Protein AF-A0A2A7MNN9-F1 (afdb_monomer_lite)

Sequence (83 aa):
MYAAASGGAQGEVDRLPPGFGNVTGGLIESIVLSNTRKFADAAAAAGVPVAFVVRPEGSHTWGLFESEVQESWNTVIGPALGA

Organism: Mycolicibacterium agri (NCBI:txid36811)

Structure (mmCIF, N/CA/C/O backbone):
data_AF-A0A2A7MNN9-F1
#
_entry.id   AF-A0A2A7MNN9-F1
#
loop_
_atom_site.group_PDB
_atom_site.id
_atom_site.type_symbol
_atom_site.label_atom_id
_atom_site.label_alt_id
_atom_site.label_comp_id
_atom_site.label_asym_id
_atom_site.label_entity_id
_atom_site.label_seq_id
_atom_site.pdbx_PDB_ins_code
_atom_site.Cartn_x
_atom_site.Cartn_y
_atom_site.Cartn_z
_atom_site.occupancy
_atom_site.B_iso_or_equiv
_atom_site.auth_seq_id
_atom_site.auth_comp_id
_atom_site.auth_asym_id
_atom_site.auth_atom_id
_atom_site.pdbx_PDB_model_num
ATOM 1 N N . MET A 1 1 ? -6.017 1.116 11.675 1.00 91.06 1 MET A N 1
ATOM 2 C CA . MET A 1 1 ? -4.784 1.623 11.020 1.00 91.06 1 MET A CA 1
ATOM 3 C C . MET A 1 1 ? -4.642 0.969 9.653 1.00 91.06 1 MET A C 1
ATOM 5 O O . MET A 1 1 ? -5.111 -0.151 9.513 1.00 91.06 1 MET A O 1
ATOM 9 N N . TYR A 1 2 ? -4.022 1.634 8.677 1.00 97.12 2 TYR A N 1
ATOM 10 C CA . TYR A 1 2 ? -3.666 1.046 7.381 1.00 97.12 2 TYR A CA 1
ATOM 11 C C . TYR A 1 2 ? -2.153 0.813 7.317 1.00 97.12 2 TYR A C 1
ATOM 13 O O . TYR A 1 2 ? -1.392 1.698 7.711 1.00 97.12 2 TYR A O 1
ATOM 21 N N . ALA A 1 3 ? -1.728 -0.357 6.849 1.00 97.31 3 ALA A N 1
ATOM 22 C CA . ALA A 1 3 ? -0.330 -0.667 6.570 1.00 97.31 3 ALA A CA 1
ATOM 23 C C . ALA A 1 3 ? -0.260 -1.483 5.279 1.00 97.31 3 ALA A C 1
ATOM 25 O O . ALA A 1 3 ? -0.984 -2.466 5.139 1.00 97.31 3 ALA A O 1
ATOM 26 N N . ALA A 1 4 ? 0.607 -1.098 4.349 1.00 97.44 4 ALA A N 1
ATOM 27 C CA . ALA A 1 4 ? 0.766 -1.799 3.085 1.00 97.44 4 ALA A CA 1
ATOM 28 C C . ALA A 1 4 ? 2.233 -2.080 2.773 1.00 97.44 4 ALA A C 1
ATOM 30 O O . ALA A 1 4 ? 3.136 -1.473 3.355 1.00 97.44 4 ALA A O 1
ATOM 31 N N . ALA A 1 5 ? 2.444 -3.075 1.921 1.00 97.56 5 ALA A N 1
ATOM 32 C CA . ALA A 1 5 ? 3.729 -3.398 1.323 1.00 97.56 5 ALA A CA 1
ATOM 33 C C . ALA A 1 5 ? 3.513 -4.180 0.024 1.00 97.56 5 ALA A C 1
ATOM 35 O O . ALA A 1 5 ? 2.458 -4.795 -0.172 1.00 97.56 5 ALA A O 1
ATOM 36 N N . SER A 1 6 ? 4.537 -4.236 -0.822 1.00 96.75 6 SER A N 1
ATOM 37 C CA . SER A 1 6 ? 4.517 -5.021 -2.054 1.00 96.75 6 SER A CA 1
ATOM 38 C C . SER A 1 6 ? 5.448 -6.239 -2.011 1.00 96.75 6 SER A C 1
ATOM 40 O O . SER A 1 6 ? 6.419 -6.295 -1.257 1.00 96.75 6 SER A O 1
ATOM 42 N N . GLY A 1 7 ? 5.172 -7.227 -2.867 1.00 93.19 7 GLY A N 1
ATOM 43 C CA . GLY A 1 7 ? 6.077 -8.336 -3.177 1.00 93.19 7 GL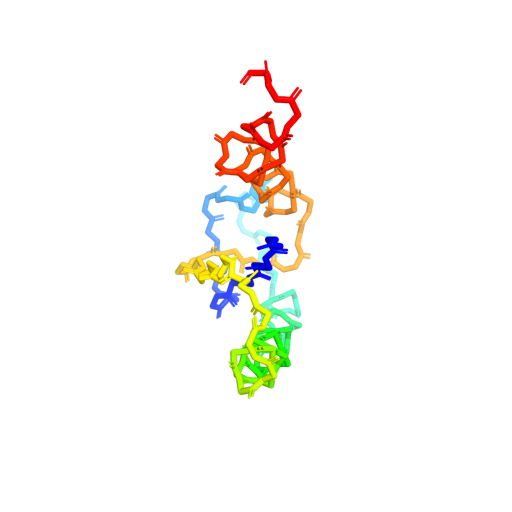Y A CA 1
ATOM 44 C C . GLY A 1 7 ? 7.381 -7.921 -3.877 1.00 93.19 7 GLY A C 1
ATOM 45 O O . GLY A 1 7 ? 8.301 -8.732 -3.962 1.00 93.19 7 GLY A O 1
ATOM 46 N N . GLY A 1 8 ? 7.488 -6.680 -4.363 1.00 93.38 8 GLY A N 1
ATOM 47 C CA . GLY A 1 8 ? 8.721 -6.106 -4.914 1.00 93.38 8 GLY A CA 1
ATOM 48 C C . GLY A 1 8 ? 8.945 -6.338 -6.410 1.00 93.38 8 GLY A C 1
ATOM 49 O O . GLY A 1 8 ? 9.832 -5.721 -7.001 1.00 93.38 8 GLY A O 1
ATOM 50 N N . ALA A 1 9 ? 8.157 -7.195 -7.058 1.00 94.12 9 ALA A N 1
ATOM 51 C CA . ALA A 1 9 ? 8.215 -7.337 -8.509 1.00 94.12 9 ALA A CA 1
ATOM 52 C C . ALA A 1 9 ? 7.684 -6.059 -9.173 1.00 94.12 9 ALA A C 1
ATOM 54 O O . ALA A 1 9 ? 6.566 -5.641 -8.882 1.00 94.12 9 ALA A O 1
ATOM 55 N N . GLN A 1 10 ? 8.477 -5.444 -10.057 1.00 94.88 10 GLN A N 1
ATOM 56 C CA . GLN A 1 10 ? 8.020 -4.290 -10.832 1.00 94.88 10 GLN A CA 1
ATOM 57 C C . GLN A 1 10 ? 6.785 -4.681 -11.661 1.00 94.88 10 GLN A C 1
ATOM 59 O O . GLN A 1 10 ? 6.829 -5.677 -12.383 1.00 94.88 10 GLN A O 1
ATOM 64 N N . GLY A 1 11 ? 5.734 -3.868 -11.598 1.00 94.50 11 GLY A N 1
ATOM 65 C CA . GLY A 1 11 ? 4.479 -4.065 -12.320 1.00 94.50 11 GLY A CA 1
ATOM 66 C C . 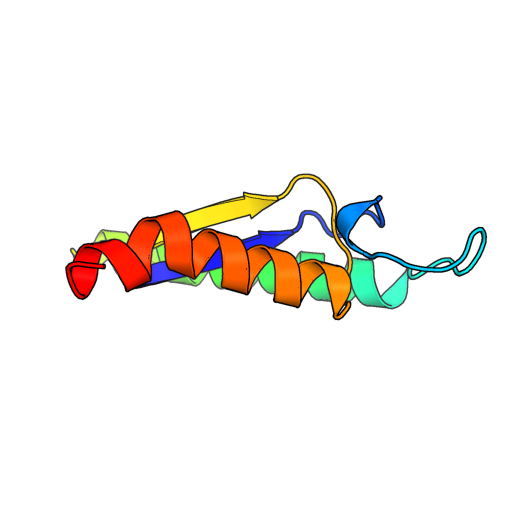GLY A 1 11 ? 3.882 -2.759 -12.838 1.00 94.50 11 GLY A C 1
ATOM 67 O O . GLY A 1 11 ? 4.511 -1.699 -12.801 1.00 94.50 11 GLY A O 1
ATOM 68 N N . GLU A 1 12 ? 2.642 -2.814 -13.322 1.00 95.25 12 GLU A N 1
ATOM 69 C CA . GLU A 1 12 ? 1.957 -1.635 -13.883 1.00 95.25 12 GLU A CA 1
ATOM 70 C C . GLU A 1 12 ? 1.763 -0.515 -12.851 1.00 95.25 12 GLU A C 1
ATOM 72 O O . GLU A 1 12 ? 1.835 0.670 -13.187 1.00 95.25 12 GLU A O 1
ATOM 77 N N . VAL A 1 13 ? 1.578 -0.885 -11.579 1.00 95.81 13 VAL A N 1
ATOM 78 C CA . VAL A 1 13 ? 1.387 0.060 -10.470 1.00 95.81 13 VAL A CA 1
ATOM 79 C C . VAL A 1 13 ? 2.577 1.009 -10.298 1.00 95.81 13 VAL A C 1
ATOM 81 O O . VAL A 1 13 ? 2.394 2.141 -9.861 1.00 95.81 13 VAL A O 1
ATOM 84 N N . ASP A 1 14 ? 3.781 0.596 -10.703 1.00 97.00 14 ASP A N 1
ATOM 85 C CA . ASP A 1 14 ? 4.995 1.408 -10.597 1.00 97.00 14 ASP A CA 1
ATOM 86 C C . ASP A 1 14 ? 5.016 2.613 -11.538 1.00 97.00 14 ASP A C 1
ATOM 88 O O . ASP A 1 14 ? 5.745 3.576 -11.288 1.00 97.00 14 ASP A O 1
ATOM 92 N N . ARG A 1 15 ? 4.234 2.568 -12.628 1.00 96.31 15 ARG A N 1
ATOM 93 C CA . ARG A 1 15 ? 4.157 3.623 -13.658 1.00 96.31 15 ARG A CA 1
ATOM 94 C C . ARG A 1 15 ? 5.529 4.030 -14.219 1.00 96.31 15 ARG A C 1
ATOM 96 O O . ARG A 1 15 ? 5.767 5.195 -14.537 1.00 96.31 15 ARG A O 1
ATOM 103 N N . LEU A 1 16 ? 6.440 3.067 -14.345 1.00 95.75 16 LEU A N 1
ATOM 104 C CA . LEU A 1 16 ? 7.779 3.283 -14.892 1.00 95.75 16 LEU A CA 1
ATOM 105 C C . LEU A 1 16 ? 7.798 3.142 -16.423 1.00 95.75 16 LEU A C 1
ATOM 107 O O . LEU A 1 16 ? 7.019 2.363 -16.978 1.00 95.75 16 LEU A O 1
ATOM 111 N N . PRO A 1 17 ? 8.717 3.835 -17.123 1.00 94.75 17 PRO A N 1
ATOM 112 C CA . PRO A 1 17 ? 8.912 3.636 -18.553 1.00 94.75 17 PRO A CA 1
ATOM 113 C C . PRO A 1 17 ? 9.258 2.176 -18.897 1.00 94.75 17 PRO A C 1
ATOM 115 O O . PRO A 1 17 ? 9.946 1.502 -18.119 1.00 94.75 17 PRO A O 1
ATOM 118 N N . PRO A 1 18 ? 8.858 1.688 -20.085 1.00 91.25 18 PRO A N 1
ATOM 119 C CA . PRO A 1 18 ? 9.261 0.370 -20.559 1.00 91.25 18 PRO A CA 1
ATOM 120 C C . PRO A 1 18 ? 10.785 0.197 -20.526 1.00 91.25 18 PRO A C 1
ATOM 122 O O . PRO A 1 18 ? 11.528 1.065 -20.981 1.00 91.25 18 PRO A O 1
ATOM 125 N N . GLY A 1 19 ? 11.253 -0.930 -19.986 1.00 89.50 19 GLY A N 1
ATOM 126 C CA . GLY A 1 19 ? 12.680 -1.263 -19.920 1.00 89.50 19 GLY A CA 1
ATOM 127 C C . GLY A 1 19 ? 13.477 -0.591 -18.794 1.00 89.50 19 GLY A C 1
ATOM 128 O O . GLY A 1 19 ? 14.683 -0.801 -18.733 1.00 89.50 19 GLY A O 1
ATOM 129 N N . PHE A 1 20 ? 12.843 0.173 -17.893 1.00 92.38 20 PHE A N 1
ATOM 130 C CA . PHE A 1 20 ? 13.548 0.858 -16.798 1.00 92.38 20 PHE A CA 1
ATOM 131 C C . PHE A 1 20 ? 14.296 -0.101 -15.849 1.00 92.38 20 PHE A C 1
ATOM 133 O O . PHE A 1 20 ? 15.426 0.180 -15.466 1.00 92.38 20 PHE A O 1
ATOM 140 N N . GLY A 1 21 ? 13.681 -1.234 -15.487 1.00 88.12 21 GLY A N 1
ATOM 141 C CA . GLY A 1 21 ? 14.302 -2.287 -14.675 1.00 88.12 21 GLY A CA 1
ATOM 142 C C . GLY A 1 21 ? 14.659 -1.865 -13.242 1.00 88.12 21 GLY A C 1
ATOM 143 O O . GLY A 1 21 ? 15.832 -1.704 -12.911 1.00 88.12 21 GLY A O 1
ATOM 144 N N . ASN A 1 22 ? 13.669 -1.743 -12.352 1.00 91.88 22 ASN A N 1
ATOM 145 C CA . ASN A 1 22 ? 13.871 -1.282 -10.970 1.00 91.88 22 ASN A CA 1
ATOM 146 C C . ASN A 1 22 ? 14.205 -2.405 -9.963 1.00 91.88 22 ASN A C 1
ATOM 148 O O . ASN A 1 22 ? 13.495 -2.622 -8.979 1.00 91.88 22 ASN A O 1
ATOM 152 N N . VAL A 1 23 ? 15.308 -3.124 -10.185 1.00 93.88 23 VAL A N 1
ATOM 153 C CA . VAL A 1 23 ? 15.714 -4.255 -9.321 1.00 93.88 23 VAL A CA 1
ATOM 154 C C . VAL A 1 23 ? 15.954 -3.816 -7.872 1.00 93.88 23 VAL A C 1
ATOM 156 O O . VAL A 1 23 ? 15.502 -4.476 -6.937 1.00 93.88 23 VAL A O 1
ATOM 159 N N . THR A 1 24 ? 16.625 -2.678 -7.671 1.00 95.44 24 THR A N 1
ATOM 160 C CA . THR A 1 24 ? 16.893 -2.136 -6.330 1.00 95.44 24 THR A CA 1
ATOM 161 C C . THR A 1 24 ? 15.602 -1.796 -5.592 1.00 95.44 24 THR A C 1
ATOM 163 O O . THR A 1 24 ? 15.475 -2.123 -4.414 1.00 95.44 24 THR A O 1
ATOM 166 N N . GLY A 1 25 ? 14.620 -1.195 -6.274 1.00 95.44 25 GLY A N 1
ATOM 167 C CA . GLY A 1 25 ? 13.317 -0.920 -5.674 1.00 95.44 25 GLY A CA 1
ATOM 168 C C . GLY A 1 25 ? 12.584 -2.190 -5.251 1.00 95.44 25 GLY A C 1
ATOM 169 O O . GLY A 1 25 ? 11.942 -2.195 -4.206 1.00 95.44 25 GLY A O 1
ATOM 170 N N . GLY A 1 26 ? 12.719 -3.282 -6.005 1.00 95.19 26 GLY A N 1
ATOM 171 C CA . GLY A 1 26 ? 12.149 -4.570 -5.612 1.00 95.19 26 GLY A CA 1
ATOM 172 C C . GLY A 1 26 ? 12.801 -5.180 -4.371 1.00 95.19 26 GLY A C 1
ATOM 173 O O . GLY A 1 26 ? 12.111 -5.693 -3.490 1.00 95.19 26 GLY A O 1
ATOM 174 N N . LEU A 1 27 ? 14.128 -5.062 -4.245 1.00 96.12 27 LEU A N 1
ATOM 175 C CA . LEU A 1 27 ? 14.849 -5.494 -3.042 1.00 96.12 27 LEU A CA 1
ATOM 176 C C . LEU A 1 27 ? 14.415 -4.705 -1.800 1.00 96.12 27 LEU A C 1
ATOM 178 O O . LEU A 1 27 ? 14.237 -5.294 -0.733 1.00 96.12 27 LEU A O 1
ATOM 182 N N . ILE A 1 28 ? 14.223 -3.390 -1.939 1.00 97.19 28 ILE A N 1
ATOM 183 C CA . ILE A 1 28 ? 13.729 -2.543 -0.847 1.00 97.19 28 ILE A CA 1
ATOM 184 C C . ILE A 1 28 ? 12.329 -2.997 -0.424 1.00 97.19 28 ILE A C 1
ATOM 186 O O . ILE A 1 28 ? 12.112 -3.227 0.765 1.00 97.19 28 ILE A O 1
ATOM 190 N N . GLU A 1 29 ? 11.411 -3.209 -1.368 1.00 96.94 29 GLU A N 1
ATOM 191 C CA . GLU A 1 29 ? 10.049 -3.658 -1.049 1.00 96.94 29 GLU A CA 1
ATOM 192 C C . GLU A 1 29 ? 10.019 -5.028 -0.364 1.00 96.94 29 GLU A C 1
ATOM 194 O O . GLU A 1 29 ? 9.268 -5.220 0.589 1.00 96.94 29 GLU A O 1
ATOM 199 N N . SER A 1 30 ? 10.908 -5.959 -0.724 1.00 94.38 30 SER A N 1
ATOM 200 C CA . SER A 1 30 ? 11.018 -7.229 0.008 1.00 94.38 30 SER A CA 1
ATOM 201 C C . SER A 1 30 ? 11.386 -7.031 1.487 1.00 94.38 30 SER A C 1
ATOM 203 O O . SER A 1 30 ? 10.900 -7.772 2.350 1.00 94.38 30 SER A O 1
ATOM 205 N N . ILE A 1 31 ? 12.240 -6.050 1.798 1.00 97.25 31 ILE A N 1
ATOM 206 C CA . ILE A 1 31 ? 12.603 -5.700 3.178 1.00 97.25 31 ILE A CA 1
ATOM 207 C C . ILE A 1 31 ? 11.423 -5.014 3.872 1.00 97.25 31 ILE A C 1
ATOM 209 O O . ILE A 1 31 ? 11.117 -5.345 5.022 1.00 97.25 31 ILE A O 1
ATOM 213 N N . VAL A 1 32 ? 10.750 -4.087 3.185 1.00 97.75 32 VAL A N 1
ATOM 214 C CA . VAL A 1 32 ? 9.549 -3.404 3.685 1.00 97.75 32 VAL A CA 1
ATOM 215 C C . VAL A 1 32 ? 8.481 -4.432 4.043 1.00 97.75 32 VAL A C 1
ATOM 217 O O . VAL A 1 32 ? 8.065 -4.471 5.196 1.00 97.75 32 VAL A O 1
ATOM 220 N N . LEU A 1 33 ? 8.134 -5.356 3.143 1.00 97.75 33 LEU A N 1
ATOM 221 C CA . LEU A 1 33 ? 7.152 -6.415 3.389 1.00 97.75 33 LEU A CA 1
ATOM 222 C C . LEU A 1 33 ? 7.476 -7.254 4.629 1.00 97.75 33 LEU A C 1
ATOM 224 O O . LEU A 1 33 ? 6.591 -7.528 5.444 1.00 97.75 33 LEU A O 1
ATOM 228 N N . SER A 1 34 ? 8.741 -7.647 4.798 1.00 98.00 34 SER A N 1
ATOM 229 C CA . SER A 1 34 ? 9.182 -8.409 5.972 1.00 98.00 34 SER A CA 1
ATOM 230 C C . SER A 1 34 ? 8.963 -7.633 7.273 1.00 98.00 34 SER A C 1
ATOM 232 O O . SER A 1 34 ? 8.457 -8.184 8.253 1.00 98.00 34 SER A O 1
ATOM 234 N N . ASN A 1 35 ? 9.299 -6.342 7.291 1.00 98.12 35 ASN A N 1
ATOM 235 C CA . ASN A 1 35 ? 9.128 -5.500 8.473 1.00 98.12 35 ASN A CA 1
ATOM 236 C C . ASN A 1 35 ? 7.660 -5.140 8.731 1.00 98.12 35 ASN A C 1
ATOM 238 O O . ASN A 1 35 ? 7.214 -5.230 9.874 1.00 98.12 35 ASN A O 1
ATOM 242 N N . THR A 1 36 ? 6.889 -4.805 7.696 1.00 98.12 36 THR A N 1
ATOM 243 C CA . THR A 1 36 ? 5.462 -4.475 7.819 1.00 98.12 36 THR A CA 1
ATOM 244 C C . THR A 1 36 ? 4.663 -5.673 8.319 1.00 98.12 36 THR A C 1
ATOM 246 O O . THR A 1 36 ? 3.785 -5.506 9.162 1.00 98.12 36 THR A O 1
ATOM 249 N N . ARG A 1 37 ? 5.013 -6.897 7.901 1.00 97.81 37 ARG A N 1
ATOM 250 C CA . ARG A 1 37 ? 4.401 -8.116 8.447 1.00 97.81 37 ARG A CA 1
ATOM 251 C C . ARG A 1 37 ? 4.673 -8.267 9.943 1.00 97.81 37 ARG A C 1
ATOM 253 O O . ARG A 1 37 ? 3.730 -8.429 10.705 1.00 97.81 37 ARG A O 1
ATOM 260 N N . LYS A 1 38 ? 5.931 -8.123 10.379 1.00 98.44 38 LYS A N 1
ATOM 261 C CA . LYS A 1 38 ? 6.280 -8.167 11.815 1.00 98.44 38 LYS A CA 1
ATOM 262 C C . LYS A 1 38 ? 5.532 -7.103 12.616 1.00 98.44 38 LYS A C 1
ATOM 264 O O . LYS A 1 38 ? 5.098 -7.365 13.733 1.00 98.44 38 LYS A O 1
ATOM 269 N N . PHE A 1 39 ? 5.387 -5.909 12.046 1.00 98.19 39 PHE A N 1
ATOM 270 C CA . PHE A 1 39 ? 4.602 -4.838 12.644 1.00 98.19 39 PHE A CA 1
ATOM 271 C C . PHE A 1 39 ? 3.121 -5.219 12.776 1.00 98.19 39 PHE A C 1
ATOM 273 O O . PHE A 1 39 ? 2.556 -5.071 13.858 1.00 98.19 39 PHE A O 1
ATOM 280 N N . ALA A 1 40 ? 2.504 -5.742 11.713 1.00 97.94 40 ALA A N 1
ATOM 281 C CA . ALA A 1 40 ? 1.107 -6.170 11.723 1.00 97.94 40 ALA A CA 1
ATOM 282 C C . ALA A 1 40 ? 0.862 -7.302 12.735 1.00 97.94 40 ALA A C 1
ATOM 284 O O . ALA A 1 40 ? -0.102 -7.237 13.496 1.00 97.94 40 ALA A O 1
ATOM 285 N N . ASP A 1 41 ? 1.767 -8.281 12.805 1.00 97.69 41 ASP A N 1
ATOM 286 C CA . ASP A 1 41 ? 1.706 -9.381 13.770 1.00 97.69 41 ASP A CA 1
ATOM 287 C C . ASP A 1 41 ? 1.784 -8.858 15.216 1.00 97.69 41 ASP A C 1
ATOM 289 O O . ASP A 1 41 ? 0.982 -9.242 16.071 1.00 97.69 41 ASP A O 1
ATOM 293 N N . ALA A 1 42 ? 2.709 -7.932 15.494 1.00 98.44 42 ALA A N 1
ATOM 294 C CA . ALA A 1 42 ? 2.847 -7.314 16.812 1.00 98.44 42 ALA A CA 1
ATOM 295 C C . ALA A 1 42 ? 1.625 -6.459 17.190 1.00 98.44 42 ALA A C 1
ATOM 297 O O . ALA A 1 42 ? 1.164 -6.509 18.331 1.00 98.44 42 ALA A O 1
ATOM 298 N N . ALA A 1 43 ? 1.075 -5.699 16.240 1.00 97.94 43 ALA A N 1
ATOM 299 C CA . ALA A 1 43 ? -0.128 -4.900 16.453 1.00 97.94 43 ALA A CA 1
ATOM 300 C C . ALA A 1 43 ? -1.347 -5.785 16.752 1.00 97.94 43 ALA A C 1
ATOM 302 O O . ALA A 1 43 ? -2.080 -5.515 17.704 1.00 97.94 43 ALA A O 1
ATOM 303 N N . ALA A 1 44 ? -1.515 -6.882 16.009 1.00 96.69 44 ALA A N 1
ATOM 304 C CA . ALA A 1 44 ? -2.572 -7.858 16.251 1.00 96.69 44 ALA A CA 1
ATOM 305 C C . ALA A 1 44 ? -2.445 -8.501 17.641 1.00 96.69 44 ALA A C 1
ATOM 307 O O . ALA A 1 44 ? -3.433 -8.576 18.373 1.00 96.69 44 ALA A O 1
ATOM 308 N N . ALA A 1 45 ? -1.232 -8.889 18.049 1.00 98.00 45 ALA A N 1
ATOM 309 C CA . ALA A 1 45 ? -0.969 -9.428 19.387 1.00 98.00 45 ALA A CA 1
ATOM 310 C C . ALA A 1 45 ? -1.281 -8.423 20.513 1.00 98.00 45 ALA A C 1
ATOM 312 O O . ALA A 1 45 ? -1.671 -8.823 21.608 1.00 98.00 45 ALA A O 1
ATOM 313 N N . ALA A 1 46 ? -1.148 -7.123 20.241 1.00 98.19 46 ALA A N 1
ATOM 314 C CA . ALA A 1 46 ? -1.498 -6.044 21.162 1.00 98.19 46 ALA A CA 1
ATOM 315 C C . ALA A 1 46 ? -2.986 -5.634 21.112 1.00 98.19 46 ALA A C 1
ATOM 317 O O . ALA A 1 46 ? -3.385 -4.707 21.815 1.00 98.19 46 ALA A O 1
ATOM 318 N N . GLY A 1 47 ? -3.811 -6.285 20.284 1.00 97.62 47 GLY A N 1
ATOM 319 C CA . GLY A 1 47 ? -5.226 -5.940 20.115 1.00 97.62 47 GLY A CA 1
ATOM 320 C C . GLY A 1 47 ? -5.473 -4.659 19.310 1.00 97.62 47 GLY A C 1
ATOM 321 O O . GLY A 1 47 ? -6.565 -4.095 19.377 1.00 97.62 47 GLY A O 1
ATOM 322 N N . VAL A 1 48 ? -4.483 -4.184 18.547 1.00 96.75 48 VAL A N 1
ATOM 323 C CA . VAL A 1 48 ? -4.602 -2.999 17.688 1.00 96.75 48 VAL A CA 1
ATOM 324 C C . VAL A 1 48 ? -5.007 -3.429 16.272 1.00 96.75 48 VAL A C 1
ATOM 326 O O . VAL A 1 48 ? -4.238 -4.118 15.601 1.00 96.75 48 VAL A O 1
ATOM 329 N N . PRO A 1 49 ? -6.180 -3.009 15.764 1.00 93.38 49 PRO A N 1
ATOM 330 C CA . PRO A 1 49 ? -6.627 -3.394 14.431 1.00 93.38 49 PRO A CA 1
ATOM 331 C C . PRO A 1 49 ? -5.824 -2.686 13.327 1.00 93.38 49 PRO A C 1
ATOM 333 O O . PRO A 1 49 ? -5.832 -1.451 13.192 1.00 93.38 49 PRO A O 1
ATOM 336 N N . VAL A 1 50 ? -5.175 -3.492 12.484 1.00 96.00 50 VAL A N 1
ATOM 337 C CA . VAL A 1 50 ? -4.438 -3.059 11.291 1.00 96.00 50 VAL A CA 1
ATOM 338 C C . VAL A 1 50 ? -5.042 -3.717 10.053 1.00 96.00 50 VAL A C 1
ATOM 340 O O . VAL A 1 50 ? -5.114 -4.939 9.963 1.00 96.00 50 VAL A O 1
ATOM 343 N N . ALA A 1 51 ? -5.446 -2.905 9.080 1.00 96.75 51 ALA A N 1
ATOM 344 C CA . ALA A 1 51 ? -5.702 -3.350 7.719 1.00 96.75 51 ALA A CA 1
ATOM 345 C C . ALA A 1 51 ? -4.344 -3.515 7.027 1.00 96.75 51 ALA A C 1
ATOM 347 O O . ALA A 1 51 ? -3.774 -2.537 6.541 1.00 96.75 51 ALA A O 1
ATOM 348 N N . PHE A 1 52 ? -3.794 -4.730 7.082 1.00 97.31 52 PHE A N 1
ATOM 349 C CA . PHE A 1 52 ? -2.532 -5.060 6.430 1.00 97.31 52 PHE A CA 1
ATOM 350 C C . PHE A 1 52 ? -2.789 -5.557 5.005 1.00 97.31 52 PHE A C 1
ATOM 352 O O . PHE A 1 52 ? -3.366 -6.628 4.817 1.00 97.31 52 PHE A O 1
ATOM 359 N N . VAL A 1 53 ? -2.360 -4.779 4.011 1.00 97.44 53 VAL A N 1
ATOM 360 C CA . VAL A 1 53 ? -2.534 -5.087 2.586 1.00 97.44 53 VAL A CA 1
ATOM 361 C C . VAL A 1 53 ? -1.188 -5.465 1.976 1.00 97.44 53 VAL A C 1
ATOM 363 O O . VAL A 1 53 ? -0.208 -4.738 2.110 1.00 97.44 53 VAL A O 1
ATOM 366 N N . VAL A 1 54 ? -1.136 -6.609 1.292 1.00 97.06 54 VAL A N 1
ATOM 367 C CA . VAL A 1 54 ? 0.054 -7.037 0.546 1.00 97.06 54 VAL A CA 1
ATOM 368 C C . VAL A 1 54 ? -0.267 -7.020 -0.936 1.00 97.06 54 VAL A C 1
ATOM 370 O O . VAL A 1 54 ? -1.129 -7.773 -1.393 1.00 97.06 54 VAL A O 1
ATOM 373 N N . ARG A 1 55 ? 0.437 -6.177 -1.686 1.00 95.50 55 ARG A N 1
ATOM 374 C CA . ARG A 1 55 ? 0.299 -6.096 -3.140 1.00 95.50 55 ARG A CA 1
ATOM 375 C C . ARG A 1 55 ? 1.177 -7.153 -3.814 1.00 95.50 55 ARG A C 1
ATOM 377 O O . ARG A 1 55 ? 2.306 -7.371 -3.373 1.00 95.50 55 ARG A O 1
ATOM 384 N N . PRO A 1 56 ? 0.679 -7.829 -4.863 1.00 93.75 56 PRO A N 1
ATOM 385 C CA . PRO A 1 56 ? 1.468 -8.831 -5.576 1.00 93.75 56 PRO A CA 1
ATOM 386 C C . PRO A 1 56 ? 2.638 -8.199 -6.343 1.00 93.75 56 PRO A C 1
ATOM 388 O O . PRO A 1 56 ? 3.714 -8.787 -6.412 1.00 93.75 56 PRO A O 1
ATOM 391 N N . GLU A 1 57 ? 2.430 -6.992 -6.870 1.00 94.31 57 GLU A N 1
ATOM 392 C CA . GLU A 1 57 ? 3.387 -6.235 -7.674 1.00 94.31 57 GLU A CA 1
ATOM 393 C C . GLU A 1 57 ? 3.513 -4.797 -7.160 1.00 94.31 57 GLU A C 1
ATOM 395 O O . GLU A 1 57 ? 2.614 -4.270 -6.498 1.00 94.31 57 GLU A O 1
ATOM 400 N N . GLY A 1 58 ? 4.639 -4.172 -7.495 1.00 96.06 58 GLY A N 1
ATOM 401 C CA . GLY A 1 58 ? 5.077 -2.867 -7.028 1.00 96.06 58 GLY A CA 1
ATOM 402 C C . GLY A 1 58 ? 6.518 -2.938 -6.540 1.00 96.06 58 GLY A C 1
ATOM 403 O O . GLY A 1 58 ? 6.864 -3.763 -5.699 1.00 96.06 58 GLY A O 1
ATOM 404 N N . SER A 1 59 ? 7.362 -2.066 -7.053 1.00 95.62 59 SER A N 1
ATOM 405 C CA . SER A 1 59 ? 8.693 -1.770 -6.536 1.00 95.62 59 SER A CA 1
ATOM 406 C C . SER A 1 59 ? 8.671 -0.439 -5.777 1.00 95.62 59 SER A C 1
ATOM 408 O O . SER A 1 59 ? 7.665 0.265 -5.768 1.00 95.62 59 SER A O 1
ATOM 410 N N . HIS A 1 60 ? 9.778 -0.079 -5.126 1.00 97.06 60 HIS A N 1
ATOM 411 C CA . HIS A 1 60 ? 9.862 1.133 -4.307 1.00 97.06 60 HIS A CA 1
ATOM 412 C C . HIS A 1 60 ? 9.803 2.419 -5.159 1.00 97.06 60 HIS A C 1
ATOM 414 O O . HIS A 1 60 ? 10.831 3.007 -5.508 1.00 97.06 60 HIS A O 1
ATOM 420 N N . THR A 1 61 ? 8.594 2.813 -5.560 1.00 97.38 61 THR A N 1
ATOM 421 C CA . THR A 1 61 ? 8.310 3.863 -6.544 1.00 97.38 61 THR A CA 1
ATOM 422 C C . THR A 1 61 ? 7.142 4.740 -6.115 1.00 97.38 61 THR A C 1
ATOM 424 O O . THR A 1 61 ? 6.276 4.346 -5.338 1.00 97.38 61 THR A O 1
ATOM 427 N N . TRP A 1 62 ? 7.073 5.939 -6.697 1.00 97.25 62 TRP A N 1
ATOM 428 C CA . TRP A 1 62 ? 5.952 6.850 -6.476 1.00 97.25 62 TRP A CA 1
ATOM 429 C C . TRP A 1 62 ? 4.614 6.306 -6.977 1.00 97.25 62 TRP A C 1
ATOM 431 O O . TRP A 1 62 ? 3.598 6.580 -6.346 1.00 97.25 62 TRP A O 1
ATOM 441 N N . GLY A 1 63 ? 4.602 5.530 -8.067 1.00 97.62 63 GLY A N 1
ATOM 442 C CA . GLY A 1 63 ? 3.375 4.918 -8.576 1.00 97.62 63 GLY A CA 1
ATOM 443 C C . GLY A 1 63 ? 2.743 3.967 -7.556 1.00 97.62 63 GLY A C 1
ATOM 444 O O . GLY A 1 63 ? 1.544 4.068 -7.282 1.00 97.62 63 GLY A O 1
ATOM 445 N N . LEU A 1 64 ? 3.566 3.122 -6.920 1.00 97.69 64 LEU A N 1
ATOM 446 C CA . LEU A 1 64 ? 3.133 2.266 -5.817 1.00 97.69 64 LEU A CA 1
ATOM 447 C C . LEU A 1 64 ? 2.578 3.105 -4.658 1.00 97.69 64 LEU A C 1
ATOM 449 O O . LEU A 1 64 ? 1.424 2.912 -4.272 1.00 97.69 64 LEU A O 1
ATOM 453 N N . PHE A 1 65 ? 3.348 4.077 -4.159 1.00 97.94 65 PHE A N 1
ATOM 454 C CA . PHE A 1 65 ? 2.950 4.880 -2.997 1.00 97.94 65 PHE A CA 1
ATOM 455 C C . PHE A 1 65 ? 1.660 5.667 -3.229 1.00 97.94 65 PHE A C 1
ATOM 457 O O . PHE A 1 65 ? 0.794 5.714 -2.358 1.00 97.94 65 PHE A O 1
ATOM 464 N N . GLU A 1 66 ? 1.493 6.267 -4.407 1.00 98.19 66 GLU A N 1
ATOM 465 C CA . GLU A 1 66 ? 0.264 6.978 -4.760 1.00 98.19 66 GLU A CA 1
ATOM 466 C C . GLU A 1 66 ? -0.945 6.033 -4.734 1.00 98.19 66 GLU A C 1
ATOM 468 O O . GLU A 1 66 ? -1.993 6.382 -4.185 1.00 98.19 66 GLU A O 1
ATOM 473 N N . SER A 1 67 ? -0.793 4.820 -5.275 1.00 97.69 67 SER A N 1
ATOM 474 C CA . SER A 1 67 ? -1.865 3.820 -5.278 1.00 97.69 67 SER A CA 1
ATOM 475 C C . SER A 1 67 ? -2.257 3.370 -3.866 1.00 97.69 67 SER A C 1
ATOM 477 O O . SER A 1 67 ? -3.439 3.171 -3.587 1.00 97.69 67 SER A O 1
ATOM 479 N N . GLU A 1 68 ? -1.288 3.261 -2.955 1.00 97.62 68 GLU A N 1
ATOM 480 C CA . GLU A 1 68 ? -1.524 2.890 -1.559 1.00 97.62 68 GLU A CA 1
ATOM 481 C C . GLU A 1 68 ? -2.174 4.027 -0.773 1.00 97.62 68 GLU A C 1
ATOM 483 O O . GLU A 1 68 ? -3.060 3.777 0.041 1.00 97.62 68 GLU A O 1
ATOM 488 N N . VAL A 1 69 ? -1.805 5.284 -1.043 1.00 97.44 69 VAL A N 1
ATOM 489 C CA . VAL A 1 69 ? -2.492 6.449 -0.465 1.00 97.44 69 VAL A CA 1
ATOM 490 C C . VAL A 1 69 ? -3.953 6.468 -0.910 1.00 97.44 69 VAL A C 1
ATOM 492 O O . VAL A 1 69 ? -4.840 6.603 -0.065 1.00 97.44 69 VAL A O 1
ATOM 495 N N . GLN A 1 70 ? -4.220 6.270 -2.204 1.00 97.88 70 GLN A N 1
ATOM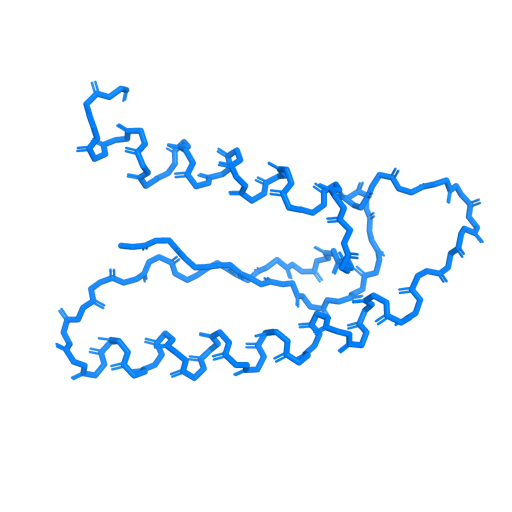 496 C CA . GLN A 1 70 ? -5.583 6.207 -2.743 1.00 97.88 70 GLN A CA 1
ATOM 497 C C . GLN A 1 70 ? -6.391 5.062 -2.119 1.00 97.88 70 GLN A C 1
ATOM 499 O O . GLN A 1 70 ? -7.533 5.265 -1.707 1.00 97.88 70 GLN A O 1
ATOM 504 N N . GLU A 1 71 ? -5.815 3.866 -2.000 1.00 97.56 71 GLU A N 1
ATOM 505 C CA . GLU A 1 71 ? -6.477 2.736 -1.340 1.00 97.56 71 GLU A CA 1
ATOM 506 C C . GLU A 1 71 ? -6.734 3.015 0.144 1.00 97.56 71 GLU A C 1
ATOM 508 O O . GLU A 1 71 ? -7.853 2.812 0.620 1.00 97.56 71 GLU A O 1
ATOM 513 N N . SER A 1 72 ? -5.745 3.549 0.867 1.00 97.88 72 SER A N 1
ATOM 514 C CA . SER A 1 72 ? -5.879 3.869 2.291 1.00 97.88 72 SER A CA 1
ATOM 515 C C . SER A 1 72 ? -6.990 4.887 2.549 1.00 97.88 72 SER A C 1
ATOM 517 O O . SER A 1 72 ? -7.729 4.755 3.527 1.00 97.88 72 SER A O 1
ATOM 519 N N . TRP A 1 73 ? -7.158 5.861 1.647 1.00 97.94 73 TRP A N 1
ATOM 520 C CA . TRP A 1 73 ? -8.236 6.838 1.711 1.00 97.94 73 TRP A CA 1
ATOM 521 C C . TRP A 1 73 ? -9.598 6.169 1.571 1.00 97.94 73 TRP A C 1
ATOM 523 O O . TRP A 1 73 ? -10.448 6.324 2.443 1.00 97.94 73 TRP A O 1
ATOM 533 N N . ASN A 1 74 ? -9.784 5.376 0.518 1.00 97.44 74 ASN A N 1
ATOM 534 C CA . ASN A 1 74 ? -11.082 4.780 0.202 1.00 97.44 74 ASN A CA 1
ATOM 535 C C . ASN A 1 74 ? -11.503 3.672 1.179 1.00 97.44 74 ASN A C 1
ATOM 537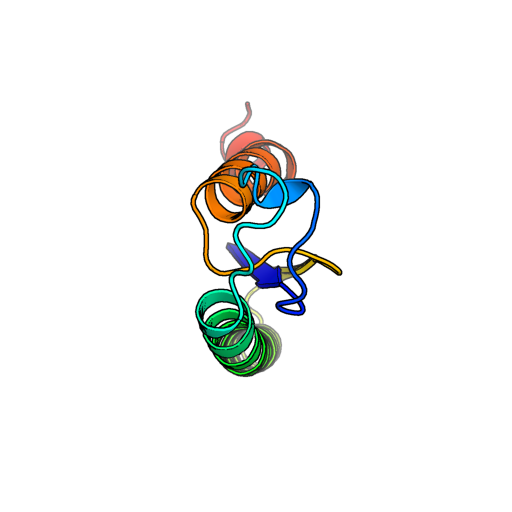 O O . ASN A 1 74 ? -12.692 3.400 1.316 1.00 97.44 74 ASN A O 1
ATOM 541 N N . THR A 1 75 ? -10.552 3.016 1.846 1.00 96.12 75 THR A N 1
ATOM 542 C CA . THR A 1 75 ? -10.836 1.813 2.649 1.00 96.12 75 THR A CA 1
ATOM 543 C C . THR A 1 75 ? -10.748 2.026 4.155 1.00 96.12 75 THR A C 1
ATOM 545 O O . THR A 1 75 ? -11.422 1.318 4.902 1.00 96.12 75 THR A O 1
ATOM 548 N N . VAL A 1 76 ? -9.932 2.975 4.625 1.00 96.38 76 VAL A N 1
ATOM 549 C CA . VAL A 1 76 ? -9.665 3.150 6.062 1.00 96.38 76 VAL A CA 1
ATOM 550 C C . VAL A 1 76 ? -9.844 4.595 6.504 1.00 96.38 76 VAL A C 1
ATOM 552 O O . VAL A 1 76 ? -10.613 4.854 7.426 1.00 96.38 76 VAL A O 1
ATOM 555 N N . ILE A 1 77 ? -9.129 5.536 5.886 1.00 96.56 77 ILE A N 1
ATOM 556 C CA . ILE A 1 77 ? -9.039 6.917 6.379 1.00 96.56 77 ILE A CA 1
ATOM 557 C C . ILE A 1 77 ? -10.344 7.673 6.121 1.00 96.56 77 ILE A C 1
ATOM 559 O O . ILE A 1 77 ? -10.910 8.216 7.063 1.00 96.56 77 ILE A O 1
ATOM 563 N N . GLY A 1 78 ? -10.844 7.678 4.883 1.00 97.25 78 GLY A N 1
ATOM 564 C CA . GLY A 1 78 ? -12.094 8.348 4.513 1.00 97.25 78 GLY A CA 1
ATOM 565 C C . GLY A 1 78 ? -13.282 7.877 5.360 1.00 97.25 78 GLY A C 1
ATOM 566 O O . GLY A 1 78 ? -13.871 8.704 6.058 1.00 97.25 78 GLY A O 1
ATOM 567 N N . PRO A 1 79 ? -13.559 6.558 5.432 1.00 96.12 79 PRO A N 1
ATOM 568 C CA . PRO A 1 79 ? -14.626 6.025 6.277 1.00 96.12 79 PRO A CA 1
ATOM 569 C C . PRO A 1 79 ? -14.485 6.386 7.762 1.00 96.12 79 PRO A C 1
ATOM 571 O O . PRO A 1 79 ? -15.476 6.710 8.414 1.00 96.12 79 PRO A O 1
ATOM 574 N N . ALA A 1 80 ? -13.263 6.381 8.309 1.00 95.06 80 ALA A N 1
ATOM 575 C CA . ALA A 1 80 ? -13.023 6.775 9.700 1.00 95.06 80 ALA A CA 1
ATOM 576 C C . ALA A 1 80 ? -13.289 8.269 9.962 1.00 95.06 80 ALA A C 1
ATOM 578 O O . ALA A 1 80 ? -13.541 8.655 11.103 1.00 95.06 80 ALA A O 1
ATOM 579 N N . LEU A 1 81 ? -13.238 9.099 8.917 1.00 96.75 81 LEU A N 1
ATOM 580 C CA . LEU A 1 81 ? -13.533 10.531 8.960 1.00 96.75 81 LEU A CA 1
ATOM 581 C C . LEU A 1 81 ? -14.977 10.866 8.543 1.00 96.75 81 LEU A C 1
ATOM 583 O O . LEU A 1 81 ? -15.361 12.032 8.611 1.00 96.75 81 LEU A O 1
ATOM 587 N N . GLY A 1 82 ? -15.780 9.876 8.138 1.00 96.69 82 GLY A N 1
ATOM 588 C CA . GLY A 1 82 ? -17.149 10.080 7.651 1.00 96.69 82 GLY A CA 1
ATOM 589 C C . GLY A 1 82 ? -17.245 10.655 6.232 1.00 96.69 82 GLY A C 1
ATOM 590 O O . GLY A 1 82 ? -18.257 11.278 5.912 1.00 96.69 82 GLY A O 1
ATOM 591 N N . ALA A 1 83 ? -16.196 10.485 5.422 1.00 91.25 83 ALA A N 1
ATOM 592 C CA . ALA A 1 83 ? -16.176 10.827 3.998 1.00 91.25 83 ALA A CA 1
ATOM 593 C C . ALA A 1 83 ? -16.730 9.698 3.115 1.00 91.25 83 ALA A C 1
ATOM 595 O O . ALA A 1 83 ? -16.6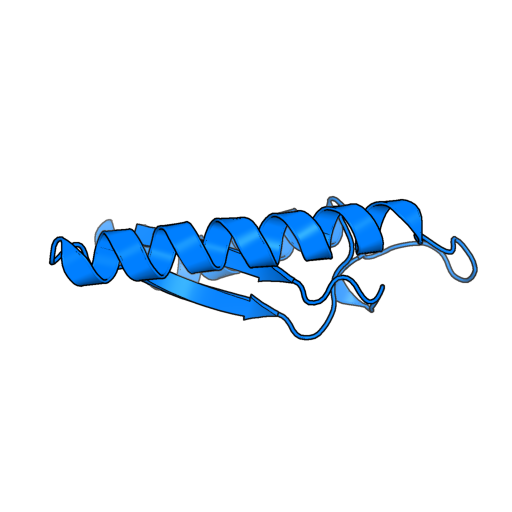84 8.523 3.551 1.00 91.25 83 ALA A O 1
#

pLDDT: mean 96.15, std 2.13, range [88.12, 98.44]

Radius of gyration: 13.79 Å; chains: 1; bounding box: 34×20×42 Å

InterPro domains:
  IPR029058 Alpha/Beta hydrolase fold [G3DSA:3.40.50.1820] (1-80)
  IPR029058 Alpha/Beta hydrolase fold [SSF53474] (10-74)

Foldseek 3Di:
DEDEAE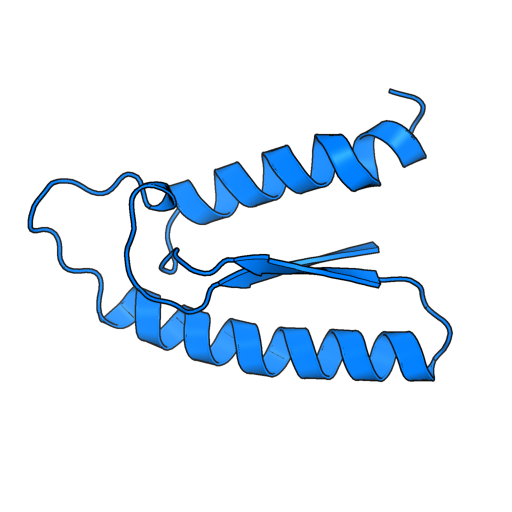CLAADVLQVDPPPPDPNVQSVVRNVSVVVSVVVCVVCVVVVHDYPYYYHHHDGNHPSNVVVSVVVCCVPPVVVVVVD

Secondary structure (DSSP, 8-state):
-EEEEE-----GGG-PPTT---HHHHHHHHHHHHHHHHHHHHHHHTT---EEEEESS--SSHHHHHHHHHHHIIIIIHHHHT-